Protein AF-A0A4Y7PIF9-F1 (afdb_monomer)

Organism: NCBI:txid50990

pLDDT: mean 84.01, std 11.39, range [44.88, 98.19]

Nearest PDB structures (foldseek):
  8qb9-assembly1_A  TM=1.868E-01  e=3.324E+00  Saccharomyces cerevisiae
  1i4d-assembly1_A  TM=1.732E-01  e=9.513E+00  Homo sapiens

Mean predicted aligned error: 7.8 Å

Structure (mmCIF, N/CA/C/O backbone):
data_AF-A0A4Y7PIF9-F1
#
_entry.id   AF-A0A4Y7PIF9-F1
#
loop_
_atom_site.group_PDB
_atom_site.id
_atom_site.type_symbol
_atom_site.label_atom_id
_atom_site.label_alt_id
_atom_site.label_comp_id
_atom_site.label_asym_id
_atom_site.label_entity_id
_atom_site.label_seq_id
_atom_site.pdbx_PDB_ins_code
_atom_site.Cartn_x
_atom_site.Cartn_y
_atom_site.Cartn_z
_atom_site.occupancy
_atom_site.B_iso_or_equiv
_atom_site.auth_seq_id
_atom_site.auth_comp_id
_atom_site.auth_asym_id
_atom_site.auth_atom_id
_atom_site.pdbx_PDB_model_num
ATOM 1 N N . PHE A 1 1 ? -8.928 -17.884 21.510 1.00 83.00 1 PHE A N 1
ATOM 2 C CA . PHE A 1 1 ? -9.183 -17.949 20.054 1.00 83.00 1 PHE A CA 1
ATOM 3 C C . PHE A 1 1 ? -9.113 -16.534 19.489 1.00 83.00 1 PHE A C 1
ATOM 5 O O . PHE A 1 1 ? -9.307 -15.594 20.249 1.00 83.00 1 PHE A O 1
ATOM 12 N N . PHE A 1 2 ? -8.804 -16.374 18.204 1.00 90.19 2 PHE A N 1
ATOM 13 C CA . PHE A 1 2 ? -8.735 -15.075 17.525 1.00 90.19 2 PHE A CA 1
ATOM 14 C C . PHE A 1 2 ? -9.601 -15.145 16.269 1.00 90.19 2 PHE A C 1
ATOM 16 O O . PHE A 1 2 ? -9.527 -16.132 15.540 1.00 90.19 2 PHE A O 1
ATOM 23 N N . VAL A 1 3 ? -10.450 -14.141 16.053 1.00 88.38 3 VAL A N 1
ATOM 24 C CA . VAL A 1 3 ? -11.402 -14.094 14.936 1.00 88.38 3 VAL A CA 1
ATOM 25 C C . VAL A 1 3 ? -11.234 -12.763 14.223 1.00 88.38 3 VAL A C 1
ATOM 27 O O . VAL A 1 3 ? -11.218 -11.715 14.865 1.00 88.38 3 VAL A O 1
ATOM 30 N N . THR A 1 4 ? -11.139 -12.805 12.899 1.00 90.62 4 THR A N 1
ATOM 31 C CA . THR A 1 4 ? -11.163 -11.620 12.039 1.00 90.62 4 THR A CA 1
ATOM 32 C C . THR A 1 4 ? -12.383 -11.688 11.133 1.00 90.62 4 THR A C 1
ATOM 34 O O . THR A 1 4 ? -12.828 -12.764 10.737 1.00 90.62 4 THR A O 1
ATOM 37 N N . SER A 1 5 ? -12.972 -10.535 10.833 1.00 87.75 5 SER A N 1
ATOM 38 C CA . SER A 1 5 ? -14.109 -10.440 9.918 1.00 87.75 5 SER A CA 1
ATOM 39 C C . SER A 1 5 ? -14.125 -9.082 9.226 1.00 87.75 5 SER A C 1
ATOM 41 O O . SER A 1 5 ? -13.496 -8.124 9.683 1.00 87.75 5 SER A O 1
ATOM 43 N N . ARG A 1 6 ? -14.850 -9.001 8.107 1.00 86.06 6 ARG A N 1
ATOM 44 C CA . ARG A 1 6 ? -15.269 -7.716 7.538 1.00 86.06 6 ARG A CA 1
ATOM 45 C C . ARG A 1 6 ? -16.334 -7.087 8.450 1.00 86.06 6 ARG A C 1
ATOM 47 O O . ARG A 1 6 ? -16.914 -7.805 9.262 1.00 86.06 6 ARG A O 1
ATOM 54 N N . PRO A 1 7 ? -16.609 -5.773 8.351 1.00 81.94 7 PRO A N 1
ATOM 55 C CA . PRO A 1 7 ? -17.592 -5.094 9.201 1.00 81.94 7 PRO A CA 1
ATOM 56 C C . PRO A 1 7 ? -19.043 -5.461 8.827 1.00 81.94 7 PRO A C 1
ATOM 58 O O . PRO A 1 7 ? -19.869 -4.598 8.543 1.00 81.94 7 PRO A O 1
ATOM 61 N N . GLU A 1 8 ? -19.358 -6.754 8.816 1.00 87.62 8 GLU A N 1
ATOM 62 C CA . GLU A 1 8 ? -20.688 -7.292 8.565 1.00 87.62 8 GLU A CA 1
ATOM 63 C C . GLU A 1 8 ? -21.593 -6.979 9.752 1.00 87.62 8 GLU A C 1
ATOM 65 O O . GLU A 1 8 ? -21.253 -7.258 10.906 1.00 87.62 8 GLU A O 1
ATOM 70 N N . LYS A 1 9 ? -22.752 -6.385 9.458 1.00 86.38 9 LYS A N 1
ATOM 71 C CA . LYS A 1 9 ? -23.677 -5.835 10.455 1.00 86.38 9 LYS A CA 1
ATOM 72 C C . LYS A 1 9 ? -24.093 -6.855 11.517 1.00 86.38 9 LYS A C 1
ATOM 74 O O . LYS A 1 9 ? -24.217 -6.488 12.684 1.00 86.38 9 LYS A O 1
ATOM 79 N N . ASP A 1 10 ? -24.261 -8.114 11.127 1.00 87.75 10 ASP A N 1
ATOM 80 C CA . ASP A 1 10 ? -24.708 -9.178 12.026 1.00 87.75 10 ASP A CA 1
ATOM 81 C C . ASP A 1 10 ? -23.590 -9.680 12.953 1.00 87.75 10 ASP A C 1
ATOM 83 O O . ASP A 1 10 ? -23.857 -10.069 14.088 1.00 87.75 10 ASP A O 1
ATOM 87 N N . LEU A 1 11 ? -22.327 -9.642 12.507 1.00 86.88 11 LEU A N 1
ATOM 88 C CA . LEU A 1 11 ? -21.167 -10.030 13.321 1.00 86.88 11 LEU A CA 1
ATOM 89 C C . LEU A 1 11 ? -20.817 -8.922 14.320 1.00 86.88 11 LEU A C 1
ATOM 91 O O . LEU A 1 11 ? -20.976 -9.118 15.523 1.00 86.88 11 LEU A O 1
ATOM 95 N N . ARG A 1 12 ? -20.461 -7.733 13.812 1.00 86.25 12 ARG A N 1
ATOM 96 C CA . ARG A 1 12 ? -21.218 -6.525 14.147 1.00 86.25 12 ARG A CA 1
ATOM 97 C C . ARG A 1 12 ? -21.858 -6.422 15.536 1.00 86.25 12 ARG A C 1
ATOM 99 O O . ARG A 1 12 ? -21.223 -6.223 16.569 1.00 86.25 12 ARG A O 1
ATOM 106 N N . SER A 1 13 ? -23.181 -6.547 15.485 1.00 87.62 13 SER A N 1
ATOM 107 C CA . SER A 1 13 ? -24.113 -6.495 16.604 1.00 87.62 13 SER A CA 1
ATOM 108 C C . SER A 1 13 ? -23.893 -7.608 17.625 1.00 87.62 13 SER A C 1
ATOM 110 O O . SER A 1 13 ? -23.971 -7.341 18.822 1.00 87.62 13 SER A O 1
ATOM 112 N N . LYS A 1 14 ? -23.573 -8.835 17.194 1.00 89.31 14 LYS A N 1
ATOM 113 C CA . LYS A 1 14 ? -23.345 -9.960 18.113 1.00 89.31 14 LYS A CA 1
ATOM 114 C C . LYS A 1 14 ? -22.147 -9.725 19.026 1.00 89.31 14 LYS A C 1
ATOM 116 O O . LYS A 1 14 ? -22.290 -9.871 20.236 1.00 89.31 14 LYS A O 1
ATOM 121 N N . PHE A 1 15 ? -21.003 -9.316 18.477 1.00 88.81 15 PHE A N 1
ATOM 122 C CA . PHE A 1 15 ? -19.791 -9.045 19.264 1.00 88.81 15 PHE A CA 1
ATOM 123 C C . PHE A 1 15 ? -19.900 -7.796 20.148 1.00 88.81 15 PHE A C 1
ATOM 125 O O . PHE A 1 15 ? -19.154 -7.666 21.114 1.00 88.81 15 PHE A O 1
ATOM 132 N N . LEU A 1 16 ? -20.833 -6.892 19.838 1.00 85.56 16 LEU A N 1
ATOM 133 C CA . LEU A 1 16 ? -21.136 -5.723 20.664 1.00 85.56 16 LEU A CA 1
ATOM 134 C C . LEU A 1 16 ? -22.228 -5.984 21.713 1.00 85.56 16 LEU A C 1
ATOM 136 O O . LEU A 1 16 ? -22.408 -5.158 22.601 1.00 85.56 16 LEU A O 1
ATOM 140 N N . SER A 1 17 ? -22.944 -7.110 21.639 1.00 90.44 17 SER A N 1
ATOM 141 C CA . SER A 1 17 ? -23.958 -7.469 22.634 1.00 90.44 17 SER A CA 1
ATOM 142 C C . SER A 1 17 ? -23.327 -7.817 23.984 1.00 90.44 17 SER A C 1
ATOM 144 O O . SER A 1 17 ? -22.277 -8.458 24.024 1.00 90.44 17 SER A O 1
ATOM 146 N N . ASP A 1 18 ? -24.004 -7.484 25.085 1.00 86.88 18 ASP A N 1
ATOM 147 C CA . ASP A 1 18 ? -23.519 -7.712 26.461 1.00 86.88 18 ASP A CA 1
ATOM 148 C C . ASP A 1 18 ? -23.123 -9.173 26.737 1.00 86.88 18 ASP A C 1
ATOM 150 O O . ASP A 1 18 ? -22.163 -9.464 27.457 1.00 86.88 18 ASP A O 1
ATOM 154 N N . SER A 1 19 ? -23.840 -10.106 26.103 1.00 88.62 19 SER A N 1
ATOM 155 C CA . SER A 1 19 ? -23.592 -11.545 26.225 1.00 88.62 19 SER A CA 1
ATOM 156 C C . SER A 1 19 ? -22.230 -11.991 25.679 1.00 88.62 19 SER A C 1
ATOM 158 O O . SER A 1 19 ? -21.704 -13.006 26.126 1.00 88.62 19 SER A O 1
ATOM 160 N N . VAL A 1 20 ? -21.649 -11.244 24.733 1.00 89.06 20 VAL A N 1
ATOM 161 C CA . VAL A 1 20 ? -20.379 -11.584 24.067 1.00 89.06 20 VAL A CA 1
ATOM 162 C C . VAL A 1 20 ? -19.281 -10.582 24.418 1.00 89.06 20 VAL A C 1
ATOM 164 O O . VAL A 1 20 ? -18.126 -10.973 24.598 1.00 89.06 20 VAL A O 1
ATOM 167 N N . SER A 1 21 ? -19.616 -9.299 24.548 1.00 87.81 21 SER A N 1
ATOM 168 C CA . SER A 1 21 ? -18.655 -8.226 24.824 1.00 87.81 21 SER A CA 1
ATOM 169 C C . SER A 1 21 ? -17.980 -8.383 26.191 1.00 87.81 21 SER A C 1
ATOM 171 O O . SER A 1 21 ? -16.806 -8.062 26.331 1.00 87.81 21 SER A O 1
ATOM 173 N N . SER A 1 22 ? -18.668 -8.973 27.174 1.00 88.94 22 SER A N 1
ATOM 174 C CA . SER A 1 22 ? -18.106 -9.283 28.499 1.00 88.94 22 SER A CA 1
ATOM 175 C C . SER A 1 22 ? -16.962 -10.308 28.465 1.00 88.94 22 SER A C 1
ATOM 177 O O . SER A 1 22 ? -16.080 -10.274 29.322 1.00 88.94 22 SER A O 1
ATOM 179 N N . GLY A 1 23 ? -16.950 -11.200 27.470 1.00 90.94 23 GLY A N 1
ATOM 180 C CA . GLY A 1 23 ? -15.928 -12.237 27.293 1.00 90.94 23 GLY A CA 1
ATOM 181 C C . GLY A 1 23 ? -14.966 -11.989 26.130 1.00 90.94 23 GLY A C 1
ATOM 182 O O . GLY A 1 23 ? -14.124 -12.843 25.846 1.00 90.94 23 GLY A O 1
ATOM 183 N N . THR A 1 24 ? -15.087 -10.863 25.421 1.00 91.38 24 THR A N 1
ATOM 184 C CA . THR A 1 24 ? -14.303 -10.587 24.210 1.00 91.38 24 THR A CA 1
ATOM 185 C C . THR A 1 24 ? -13.706 -9.187 24.220 1.00 91.38 24 THR A C 1
ATOM 187 O O . THR A 1 24 ? -14.202 -8.268 24.860 1.00 91.38 24 THR A O 1
ATOM 190 N N . ARG A 1 25 ? -12.603 -9.015 23.487 1.00 89.44 25 ARG A N 1
ATOM 191 C CA . ARG A 1 25 ? -12.017 -7.703 23.218 1.00 89.44 25 ARG A CA 1
ATOM 192 C C . ARG A 1 25 ? -12.130 -7.421 21.731 1.00 89.44 25 ARG A C 1
ATOM 194 O O . ARG A 1 25 ? -11.522 -8.120 20.924 1.00 89.44 25 ARG A O 1
ATOM 201 N N . THR A 1 26 ? -12.887 -6.389 21.388 1.00 87.75 26 THR A N 1
ATOM 202 C CA . THR A 1 26 ? -13.110 -5.985 19.998 1.00 87.75 26 THR A CA 1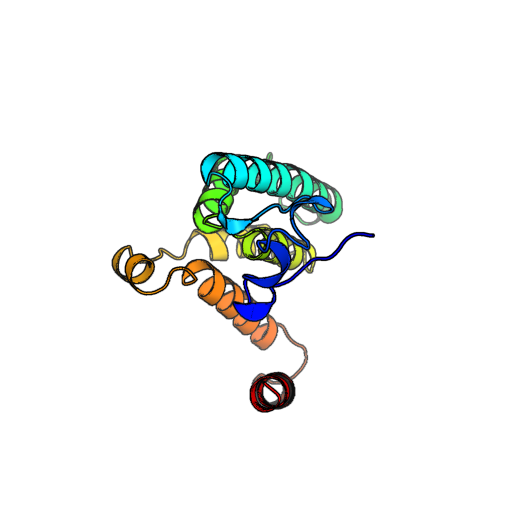
ATOM 203 C C . THR A 1 26 ? -12.141 -4.873 19.617 1.00 87.75 26 THR A C 1
ATOM 205 O O . THR A 1 26 ? -12.008 -3.885 20.336 1.00 87.75 26 THR A O 1
ATOM 208 N N . LEU A 1 27 ? -11.468 -5.031 18.477 1.00 88.25 27 LEU A N 1
ATOM 209 C CA . LEU A 1 27 ? -10.631 -4.004 17.860 1.00 88.25 27 LEU A CA 1
ATOM 210 C C . LEU A 1 27 ? -11.173 -3.712 16.460 1.00 88.25 27 LEU A C 1
ATOM 212 O O . LEU A 1 27 ? -11.237 -4.608 15.619 1.00 88.25 27 LEU A O 1
ATOM 216 N N . ILE A 1 28 ? -11.566 -2.464 16.210 1.00 86.94 28 ILE A N 1
ATOM 217 C CA . ILE A 1 28 ? -12.096 -2.039 14.913 1.00 86.94 28 ILE A CA 1
ATOM 218 C C . ILE A 1 28 ? -10.961 -1.389 14.128 1.00 86.94 28 ILE A C 1
ATOM 220 O O . ILE A 1 28 ? -10.554 -0.271 14.418 1.00 86.94 28 ILE A O 1
ATOM 224 N N . LEU A 1 29 ? -10.456 -2.095 13.116 1.00 85.75 29 LEU A N 1
ATOM 225 C CA . LEU A 1 29 ? -9.291 -1.639 12.349 1.00 85.75 29 LEU A CA 1
ATOM 226 C C . LEU A 1 29 ? -9.547 -0.356 11.539 1.00 85.75 29 LEU A C 1
ATOM 228 O O . LEU A 1 29 ? -8.610 0.387 11.284 1.00 85.75 29 LEU A O 1
ATOM 232 N N . HIS A 1 30 ? -10.800 -0.083 11.159 1.00 79.44 30 HIS A N 1
ATOM 233 C CA . HIS A 1 30 ? -11.174 1.109 10.384 1.00 79.44 30 HIS A CA 1
ATOM 234 C C . HIS A 1 30 ? -11.330 2.375 11.246 1.00 79.44 30 HIS A C 1
ATOM 236 O O . HIS A 1 30 ? -11.444 3.459 10.687 1.00 79.44 30 HIS A O 1
ATOM 242 N N . ASP A 1 31 ? -11.323 2.241 12.578 1.00 85.75 31 ASP A N 1
ATOM 243 C CA . ASP A 1 31 ? -11.461 3.366 13.517 1.00 85.75 31 ASP A CA 1
ATOM 244 C C . ASP A 1 31 ? -10.090 3.833 14.049 1.00 85.75 31 ASP A C 1
ATOM 246 O O . ASP A 1 31 ? -10.009 4.725 14.893 1.00 85.75 31 ASP A O 1
ATOM 250 N N . ILE A 1 32 ? -8.997 3.213 13.588 1.00 88.94 32 ILE A N 1
ATOM 251 C CA . ILE A 1 32 ? -7.635 3.618 13.943 1.00 88.94 32 ILE A CA 1
ATOM 252 C C . ILE A 1 32 ? -7.329 4.950 13.257 1.00 88.94 32 ILE A C 1
ATOM 254 O O . ILE A 1 32 ? -7.622 5.132 12.076 1.00 88.94 32 ILE A O 1
ATOM 258 N N . ASP A 1 33 ? -6.708 5.866 14.001 1.00 93.25 33 ASP A N 1
ATOM 259 C CA . ASP A 1 33 ? -6.275 7.159 13.480 1.00 93.25 33 ASP A CA 1
ATOM 260 C C . ASP A 1 33 ? -5.436 6.996 12.204 1.00 93.25 33 ASP A C 1
ATOM 262 O O . ASP A 1 33 ? -4.449 6.253 12.173 1.00 93.25 33 ASP A O 1
ATOM 266 N N . LEU A 1 34 ? -5.816 7.727 11.154 1.00 90.88 34 LEU A N 1
ATOM 267 C CA . LEU A 1 34 ? -5.157 7.647 9.854 1.00 90.88 34 LEU A CA 1
ATOM 268 C C . LEU A 1 34 ? -3.669 8.005 9.952 1.00 90.88 34 LEU A C 1
ATOM 270 O O . LEU A 1 34 ? -2.862 7.423 9.233 1.00 90.88 34 LEU A O 1
ATOM 274 N N . GLY A 1 35 ? -3.285 8.907 10.859 1.00 93.75 35 GLY A N 1
ATOM 275 C CA . GLY A 1 35 ? -1.889 9.266 11.092 1.00 93.75 35 GLY A CA 1
ATOM 276 C C . GLY A 1 35 ? -1.060 8.117 11.672 1.00 93.75 35 GLY A C 1
ATOM 277 O O . GLY A 1 35 ? 0.114 7.979 11.325 1.00 93.75 35 GLY A O 1
ATOM 278 N N . ILE A 1 36 ? -1.651 7.261 12.513 1.00 94.88 36 ILE A N 1
ATOM 279 C CA . ILE A 1 36 ? -1.012 6.016 12.974 1.00 94.88 36 ILE A CA 1
ATOM 280 C C . ILE A 1 36 ? -0.847 5.055 11.795 1.00 94.88 36 ILE A C 1
ATOM 282 O O . ILE A 1 36 ? 0.265 4.603 11.525 1.00 94.88 36 ILE A O 1
ATOM 286 N N . VAL A 1 37 ? -1.921 4.814 11.038 1.00 94.50 37 VAL A N 1
ATOM 287 C CA . VAL A 1 37 ? -1.894 3.897 9.886 1.00 94.50 37 VAL A CA 1
ATOM 288 C C . VAL A 1 37 ? -0.874 4.351 8.834 1.00 94.50 37 VAL A C 1
ATOM 290 O O . VAL A 1 37 ? -0.124 3.533 8.307 1.00 94.50 37 VAL A O 1
ATOM 293 N N . GLN A 1 38 ? -0.786 5.653 8.554 1.00 95.31 38 GLN A N 1
ATOM 294 C CA . GLN A 1 38 ? 0.197 6.215 7.623 1.00 95.31 38 GLN A CA 1
ATOM 295 C C . GLN A 1 38 ? 1.638 6.018 8.103 1.00 95.31 38 GLN A C 1
ATOM 297 O O . GLN A 1 38 ? 2.506 5.708 7.288 1.00 95.31 38 GLN A O 1
ATOM 302 N N . LYS A 1 39 ? 1.912 6.155 9.408 1.00 97.25 39 LYS A N 1
ATOM 303 C CA . LYS A 1 39 ? 3.245 5.869 9.967 1.00 97.25 39 LYS A CA 1
ATOM 304 C C . LYS A 1 39 ? 3.617 4.400 9.793 1.00 97.25 39 LYS A C 1
ATOM 306 O O . LYS A 1 39 ? 4.737 4.117 9.370 1.00 97.25 39 LYS A O 1
ATOM 311 N N . ASP A 1 40 ? 2.682 3.490 10.056 1.00 97.38 40 ASP A N 1
ATOM 312 C CA . ASP A 1 40 ? 2.928 2.053 9.910 1.00 97.38 40 ASP A CA 1
ATOM 313 C C . ASP A 1 40 ? 3.113 1.657 8.435 1.00 97.38 40 ASP A C 1
ATOM 315 O O . ASP A 1 40 ? 4.013 0.880 8.113 1.00 97.38 40 ASP A O 1
ATOM 319 N N . ILE A 1 41 ? 2.333 2.240 7.515 1.00 97.81 41 ILE A N 1
ATOM 320 C CA . ILE A 1 41 ? 2.513 2.061 6.064 1.00 97.81 41 ILE A CA 1
ATOM 321 C C . ILE A 1 41 ? 3.877 2.586 5.614 1.00 97.81 41 ILE A C 1
ATOM 323 O O . ILE A 1 41 ? 4.578 1.896 4.873 1.00 97.81 41 ILE A O 1
ATOM 327 N N . LYS A 1 42 ? 4.281 3.777 6.070 1.00 98.19 42 LYS A N 1
ATOM 328 C CA . LYS A 1 42 ? 5.592 4.351 5.746 1.00 98.19 42 LYS A CA 1
ATOM 329 C C . LYS A 1 42 ? 6.720 3.438 6.212 1.00 98.19 42 LYS A C 1
ATOM 331 O O . LYS A 1 42 ? 7.623 3.146 5.431 1.00 98.19 42 LYS A O 1
ATOM 336 N N . LEU A 1 43 ? 6.646 2.951 7.450 1.00 98.19 43 LEU A N 1
ATOM 337 C CA . LEU A 1 43 ? 7.630 2.020 8.002 1.00 98.19 43 LEU A CA 1
ATOM 338 C C . LEU A 1 43 ? 7.677 0.712 7.200 1.00 98.19 43 LEU A C 1
ATOM 340 O O . LEU A 1 43 ? 8.761 0.231 6.866 1.00 98.19 43 LEU A O 1
ATOM 344 N N . PHE A 1 44 ? 6.512 0.162 6.845 1.00 98.19 44 PHE A N 1
ATOM 345 C CA . PHE A 1 44 ? 6.409 -1.026 6.000 1.00 98.19 44 PHE A CA 1
ATOM 346 C C . PHE A 1 44 ? 7.070 -0.810 4.631 1.00 98.19 44 PHE A C 1
ATOM 348 O O . PHE A 1 44 ? 7.898 -1.624 4.221 1.00 98.19 44 PHE A O 1
ATOM 355 N N . LEU A 1 45 ? 6.751 0.290 3.942 1.00 97.62 45 LEU A N 1
ATOM 356 C CA . LEU A 1 45 ? 7.329 0.628 2.639 1.00 97.62 45 LEU A CA 1
ATOM 357 C C . LEU A 1 45 ? 8.848 0.810 2.732 1.00 97.62 45 LEU A C 1
ATOM 359 O O . LEU A 1 45 ? 9.572 0.260 1.908 1.00 97.62 45 LEU A O 1
ATOM 363 N N . GLN A 1 46 ? 9.337 1.517 3.756 1.00 96.50 46 GLN A N 1
ATOM 364 C CA . GLN A 1 46 ? 10.771 1.689 4.007 1.00 96.50 46 GLN A CA 1
ATOM 365 C C . GLN A 1 46 ? 11.482 0.348 4.155 1.00 96.50 46 GLN A C 1
ATOM 367 O O . GLN A 1 46 ? 12.465 0.098 3.458 1.00 96.50 46 GLN A O 1
ATOM 372 N N . ALA A 1 47 ? 10.980 -0.519 5.034 1.00 96.50 47 ALA A N 1
ATOM 373 C CA . ALA A 1 47 ? 11.595 -1.813 5.289 1.00 96.50 47 ALA A CA 1
ATOM 374 C C . ALA A 1 47 ? 11.591 -2.686 4.026 1.00 96.50 47 ALA A C 1
ATOM 376 O O . ALA A 1 47 ? 12.642 -3.135 3.569 1.00 96.50 47 ALA A O 1
ATOM 377 N N . ARG A 1 48 ? 10.419 -2.867 3.409 1.00 96.00 48 ARG A N 1
ATOM 378 C CA . ARG A 1 48 ? 10.263 -3.797 2.286 1.00 96.00 48 ARG A CA 1
ATOM 379 C C . ARG A 1 48 ? 10.946 -3.318 1.016 1.00 96.00 48 ARG A C 1
ATOM 381 O O . ARG A 1 48 ? 11.574 -4.123 0.341 1.00 96.00 48 ARG A O 1
ATOM 388 N N . LEU A 1 49 ? 10.882 -2.030 0.686 1.00 92.81 49 LEU A N 1
ATOM 389 C CA . LEU A 1 49 ? 11.565 -1.538 -0.511 1.00 92.81 49 LEU A CA 1
ATOM 390 C C . LEU A 1 49 ? 13.087 -1.501 -0.336 1.00 92.81 49 LEU A C 1
ATOM 392 O O . LEU A 1 49 ? 13.803 -1.675 -1.316 1.00 92.81 49 LEU A O 1
ATOM 396 N N . THR A 1 50 ? 13.592 -1.366 0.896 1.00 91.38 50 THR A N 1
ATOM 397 C CA . THR A 1 50 ? 15.025 -1.560 1.177 1.00 91.38 50 THR A CA 1
ATOM 398 C C . THR A 1 50 ? 15.450 -3.007 0.909 1.00 91.38 50 THR A C 1
ATOM 400 O O . THR A 1 50 ? 16.506 -3.239 0.323 1.00 91.38 50 THR A O 1
ATOM 403 N N . GLU A 1 51 ? 14.628 -3.993 1.283 1.00 91.75 51 GLU A N 1
ATOM 404 C CA . GLU A 1 51 ? 14.884 -5.406 0.961 1.00 91.75 51 GLU A CA 1
ATOM 405 C C . GLU A 1 51 ? 14.861 -5.663 -0.552 1.00 91.75 51 GLU A C 1
ATOM 407 O O . GLU A 1 51 ? 15.744 -6.350 -1.068 1.00 91.75 51 GLU A O 1
ATOM 412 N N . VAL A 1 52 ? 13.882 -5.091 -1.263 1.00 89.88 52 VAL A N 1
ATOM 413 C CA . VAL A 1 52 ? 13.779 -5.162 -2.732 1.00 89.88 52 VAL A CA 1
ATOM 414 C C . VAL A 1 52 ? 15.028 -4.553 -3.375 1.00 89.88 52 VAL A C 1
ATOM 416 O O . VAL A 1 52 ? 15.653 -5.186 -4.223 1.00 89.88 52 VAL A O 1
ATOM 419 N N . ALA A 1 53 ? 15.459 -3.374 -2.915 1.00 87.62 53 ALA A N 1
ATOM 420 C CA . ALA A 1 53 ? 16.671 -2.715 -3.396 1.00 87.62 53 ALA A CA 1
ATOM 421 C C . ALA A 1 53 ? 17.930 -3.567 -3.177 1.00 87.62 53 ALA A C 1
ATOM 423 O O . ALA A 1 53 ? 18.806 -3.633 -4.037 1.00 87.62 53 ALA A O 1
ATOM 424 N N . ALA A 1 54 ? 18.028 -4.233 -2.023 1.00 87.75 54 ALA A N 1
ATOM 425 C CA . ALA A 1 54 ? 19.158 -5.097 -1.706 1.00 87.75 54 ALA A CA 1
ATOM 426 C C . ALA A 1 54 ? 19.193 -6.361 -2.577 1.00 87.75 54 ALA A C 1
ATOM 428 O O . ALA A 1 54 ? 20.276 -6.772 -2.994 1.00 87.75 54 ALA A O 1
ATOM 429 N N . ARG A 1 55 ? 18.029 -6.961 -2.855 1.00 86.81 55 ARG A N 1
ATOM 430 C CA . ARG A 1 55 ? 17.900 -8.171 -3.681 1.00 86.81 55 ARG A CA 1
ATOM 431 C C . ARG A 1 55 ? 18.240 -7.919 -5.146 1.00 86.81 55 ARG A C 1
ATOM 433 O O . ARG A 1 55 ? 18.847 -8.773 -5.778 1.00 86.81 55 ARG A O 1
ATOM 440 N N . HIS A 1 56 ? 17.894 -6.734 -5.636 1.00 83.75 56 HIS A N 1
ATOM 441 C CA . HIS A 1 56 ? 17.999 -6.348 -7.045 1.00 83.75 56 HIS A CA 1
ATOM 442 C C . HIS A 1 56 ? 19.123 -5.341 -7.304 1.00 83.75 56 HIS A C 1
ATOM 444 O O . HIS A 1 56 ? 19.089 -4.578 -8.269 1.00 83.75 56 HIS A O 1
ATOM 450 N N . ARG A 1 57 ? 20.130 -5.321 -6.422 1.00 80.25 57 ARG A N 1
ATOM 451 C CA . ARG A 1 57 ? 21.236 -4.352 -6.434 1.00 80.25 57 ARG A CA 1
ATOM 452 C C . ARG A 1 57 ? 21.943 -4.258 -7.787 1.00 80.25 57 ARG A C 1
ATOM 454 O O . ARG A 1 57 ? 22.336 -3.163 -8.173 1.00 80.25 57 ARG A O 1
ATOM 461 N N . ASP A 1 58 ? 22.129 -5.387 -8.464 1.00 78.69 58 ASP A N 1
ATOM 462 C CA . ASP A 1 58 ? 22.890 -5.457 -9.716 1.00 78.69 58 ASP A CA 1
ATOM 463 C C . ASP A 1 58 ? 22.097 -4.930 -10.924 1.00 78.69 58 ASP A C 1
ATOM 465 O O . ASP A 1 58 ? 22.682 -4.596 -11.953 1.00 78.69 58 ASP A O 1
ATOM 469 N N . GLU A 1 59 ? 20.775 -4.813 -10.789 1.00 74.94 59 GLU A N 1
ATOM 470 C CA . GLU A 1 59 ? 19.858 -4.385 -11.851 1.00 74.94 59 GLU A CA 1
ATOM 471 C C . GLU A 1 59 ? 19.355 -2.950 -11.650 1.00 74.94 59 GLU A C 1
ATOM 473 O O . GLU A 1 59 ? 18.957 -2.285 -12.606 1.00 74.94 59 GLU A O 1
ATOM 478 N N . ILE A 1 60 ? 19.407 -2.437 -10.418 1.00 73.25 60 ILE A N 1
ATOM 479 C CA . ILE A 1 60 ? 19.055 -1.052 -10.109 1.00 73.25 60 ILE A CA 1
ATOM 480 C C . ILE A 1 60 ? 20.256 -0.149 -10.440 1.00 73.25 60 ILE A C 1
ATOM 482 O O . ILE A 1 60 ? 21.334 -0.328 -9.866 1.00 73.25 60 ILE A O 1
ATOM 486 N N . PRO A 1 61 ? 20.104 0.858 -11.327 1.00 67.12 61 PRO A N 1
ATOM 487 C CA . PRO A 1 61 ? 21.204 1.738 -11.705 1.00 67.12 61 PRO A CA 1
ATOM 488 C C . PRO A 1 61 ? 21.848 2.409 -10.486 1.00 67.12 61 PRO A C 1
ATOM 490 O O . PRO A 1 61 ? 21.187 3.128 -9.736 1.00 67.12 61 PRO A O 1
ATOM 493 N N . GLN A 1 62 ? 23.165 2.244 -10.320 1.00 61.41 62 GLN A N 1
ATOM 494 C CA . GLN A 1 62 ? 23.920 2.846 -9.206 1.00 61.41 62 GLN A CA 1
ATOM 495 C C . GLN A 1 62 ? 23.927 4.386 -9.226 1.00 61.41 62 GLN A C 1
ATOM 497 O O . GLN A 1 62 ? 24.284 5.019 -8.231 1.00 61.41 62 GLN A O 1
ATOM 502 N N . THR A 1 63 ? 23.515 5.003 -10.340 1.00 57.97 63 THR A N 1
ATOM 503 C CA . THR A 1 63 ? 23.288 6.452 -10.441 1.00 57.97 63 THR A CA 1
ATOM 504 C C . THR A 1 63 ? 22.188 6.917 -9.483 1.0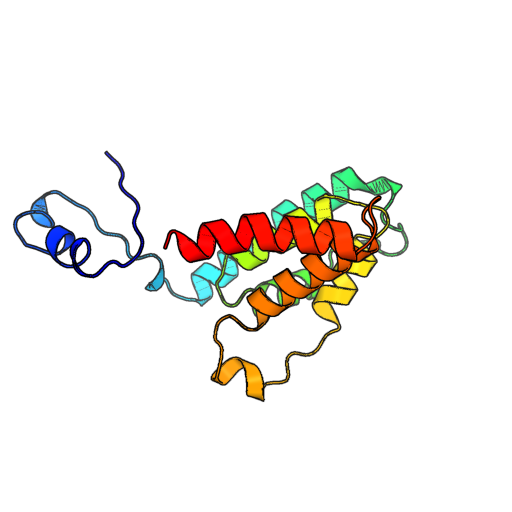0 57.97 63 THR A C 1
ATOM 506 O O . THR A 1 63 ? 22.263 8.025 -8.949 1.00 57.97 63 THR A O 1
ATOM 509 N N . SER A 1 64 ? 21.228 6.043 -9.171 1.00 59.50 64 SER A N 1
ATOM 510 C CA . SER A 1 64 ? 20.233 6.216 -8.115 1.00 59.50 64 SER A CA 1
ATOM 511 C C . SER A 1 64 ? 20.812 5.735 -6.785 1.00 59.50 64 SER A C 1
ATOM 513 O O . SER A 1 64 ? 20.361 4.750 -6.211 1.00 59.50 64 SER A O 1
ATOM 515 N N . SER A 1 65 ? 21.831 6.433 -6.277 1.00 60.00 65 SER A N 1
ATOM 516 C CA . SER A 1 65 ? 22.611 6.044 -5.085 1.00 60.00 65 SER A CA 1
ATOM 517 C C . SER A 1 65 ? 21.776 5.776 -3.807 1.00 60.00 65 SER A C 1
ATOM 519 O O . SER A 1 65 ? 22.302 5.263 -2.821 1.00 60.00 65 SER A O 1
ATOM 521 N N . LYS A 1 66 ? 20.473 6.099 -3.800 1.00 74.38 66 LYS A N 1
ATOM 522 C CA . LYS A 1 66 ? 19.527 5.850 -2.699 1.00 74.38 66 LYS A CA 1
ATOM 523 C C . LYS A 1 66 ? 18.126 5.506 -3.219 1.00 74.38 66 LYS A C 1
ATOM 525 O O . LYS A 1 66 ? 17.197 6.275 -2.990 1.00 74.38 66 LYS A O 1
ATOM 530 N N . TRP A 1 67 ? 17.979 4.404 -3.954 1.00 82.25 67 TRP A N 1
ATOM 531 C CA . TRP A 1 67 ? 16.654 3.897 -4.324 1.00 82.25 67 TRP A CA 1
ATOM 532 C C . TRP A 1 67 ? 16.086 2.947 -3.244 1.00 82.25 67 TRP A C 1
ATOM 534 O O . TRP A 1 67 ? 16.814 2.056 -2.798 1.00 82.25 67 TRP A O 1
ATOM 544 N N . PRO A 1 68 ? 14.805 3.094 -2.854 1.00 86.12 68 PRO A N 1
ATOM 545 C CA . PRO A 1 68 ? 13.956 4.258 -3.120 1.00 86.12 68 PRO A CA 1
ATOM 546 C C . PRO A 1 68 ? 14.365 5.463 -2.259 1.00 86.12 68 PRO A C 1
ATOM 548 O O . PRO A 1 68 ? 14.882 5.334 -1.145 1.00 86.12 68 PRO A O 1
ATOM 551 N N . THR A 1 69 ? 14.089 6.657 -2.763 1.00 90.25 69 THR A N 1
ATOM 552 C CA . T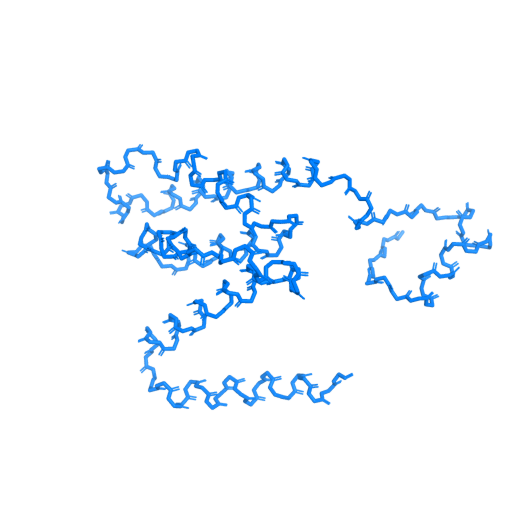HR A 1 69 ? 14.293 7.908 -2.036 1.00 90.25 69 THR A CA 1
ATOM 553 C C . THR A 1 69 ? 13.211 8.102 -0.971 1.00 90.25 69 THR A C 1
ATOM 555 O O . THR A 1 69 ? 12.090 7.606 -1.085 1.00 90.25 69 THR A O 1
ATOM 558 N N . ALA A 1 70 ? 13.511 8.891 0.065 1.00 92.00 70 ALA A N 1
ATOM 559 C CA . ALA A 1 70 ? 12.523 9.229 1.092 1.00 92.00 70 ALA A CA 1
ATOM 560 C C . ALA A 1 70 ? 11.269 9.909 0.504 1.00 92.00 70 ALA A C 1
ATOM 562 O O . ALA A 1 70 ? 10.164 9.638 0.961 1.00 92.00 70 ALA A O 1
ATOM 563 N N . ALA A 1 71 ? 11.437 10.728 -0.540 1.00 91.75 71 ALA A N 1
ATOM 564 C CA . ALA A 1 71 ? 10.333 11.395 -1.224 1.00 91.75 71 ALA A CA 1
ATOM 565 C C . ALA A 1 71 ? 9.415 10.406 -1.962 1.00 91.75 71 ALA A C 1
ATOM 567 O O . ALA A 1 71 ? 8.197 10.543 -1.903 1.00 91.75 71 ALA A O 1
ATOM 568 N N . GLU A 1 72 ? 9.977 9.381 -2.613 1.00 92.06 72 GLU A N 1
ATOM 569 C CA . GLU A 1 72 ? 9.181 8.327 -3.258 1.00 92.06 72 GLU A CA 1
ATOM 570 C C . GLU A 1 72 ? 8.390 7.516 -2.224 1.00 92.06 72 GLU A C 1
ATOM 572 O O . GLU A 1 72 ? 7.218 7.214 -2.436 1.00 92.06 72 GLU A O 1
ATOM 577 N N . ILE A 1 73 ? 8.997 7.219 -1.073 1.00 95.19 73 ILE A N 1
ATOM 578 C CA . ILE A 1 73 ? 8.325 6.536 0.042 1.00 95.19 73 ILE A CA 1
ATOM 579 C C . ILE A 1 73 ? 7.174 7.384 0.595 1.00 95.19 73 ILE A C 1
ATOM 581 O O . ILE A 1 73 ? 6.090 6.856 0.852 1.00 95.19 73 ILE A O 1
ATOM 585 N N . ASP A 1 74 ? 7.392 8.686 0.778 1.00 95.00 74 ASP A N 1
ATOM 586 C CA . ASP A 1 74 ? 6.363 9.607 1.265 1.00 95.00 74 ASP A CA 1
ATOM 587 C C . ASP A 1 74 ? 5.198 9.709 0.274 1.00 95.00 74 ASP A C 1
ATOM 589 O O . ASP A 1 74 ? 4.041 9.574 0.673 1.00 95.00 74 ASP A O 1
ATOM 593 N N . ALA A 1 75 ? 5.492 9.813 -1.024 1.00 93.69 75 ALA A N 1
ATOM 594 C CA . ALA A 1 75 ? 4.475 9.838 -2.070 1.00 93.69 75 ALA A CA 1
ATOM 595 C C . ALA A 1 75 ? 3.673 8.524 -2.147 1.00 93.69 75 ALA A C 1
ATOM 597 O O . ALA A 1 75 ? 2.452 8.546 -2.318 1.00 93.69 75 ALA A O 1
ATOM 598 N N . LEU A 1 76 ? 4.325 7.366 -1.985 1.00 94.81 76 LEU A N 1
ATOM 599 C CA . LEU A 1 76 ? 3.634 6.075 -1.898 1.00 94.81 76 LEU A CA 1
ATOM 600 C C . LEU A 1 76 ? 2.762 5.972 -0.640 1.00 94.81 76 LEU A C 1
ATOM 602 O O . LEU A 1 76 ? 1.657 5.435 -0.709 1.00 94.81 76 LEU A O 1
ATOM 606 N N . THR A 1 77 ? 3.235 6.498 0.491 1.00 95.69 77 THR A N 1
ATOM 607 C CA . THR A 1 77 ? 2.483 6.524 1.755 1.00 95.69 77 THR A CA 1
ATOM 608 C C . THR A 1 77 ? 1.220 7.373 1.622 1.00 95.69 77 THR A C 1
ATOM 610 O O . THR A 1 77 ? 0.143 6.950 2.046 1.00 95.69 77 THR A O 1
ATOM 613 N N . GLU A 1 78 ? 1.331 8.545 0.995 1.00 93.06 78 GLU A N 1
ATOM 614 C CA . GLU A 1 78 ? 0.193 9.421 0.717 1.00 93.06 78 GLU A CA 1
ATOM 615 C C . GLU A 1 78 ? -0.809 8.741 -0.224 1.00 93.06 78 GLU A C 1
ATOM 617 O O . GLU A 1 78 ? -1.998 8.645 0.094 1.00 93.06 78 GLU A O 1
ATOM 622 N N . ARG A 1 79 ? -0.328 8.177 -1.341 1.00 91.38 79 ARG A N 1
ATOM 623 C CA . ARG A 1 79 ? -1.171 7.462 -2.314 1.00 91.38 79 ARG A CA 1
ATOM 624 C C . ARG A 1 79 ? -1.867 6.244 -1.717 1.00 91.38 79 ARG A C 1
ATOM 626 O O . ARG A 1 79 ? -2.997 5.953 -2.113 1.00 91.38 79 ARG A O 1
ATOM 633 N N . ALA A 1 80 ? -1.238 5.570 -0.754 1.00 92.81 80 ALA A N 1
ATOM 634 C CA . ALA A 1 80 ? -1.848 4.445 -0.062 1.00 92.81 80 ALA A CA 1
ATOM 635 C C . ALA A 1 80 ? -3.126 4.842 0.685 1.00 92.81 80 ALA A C 1
ATOM 637 O O . ALA A 1 80 ? -3.997 3.994 0.853 1.00 92.81 80 ALA A O 1
ATOM 638 N N . GLY A 1 81 ? -3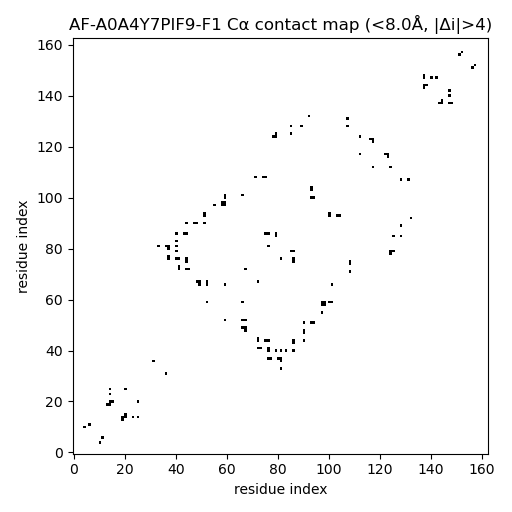.266 6.095 1.137 1.00 90.12 81 GLY A N 1
ATOM 639 C CA . GLY A 1 81 ? -4.508 6.579 1.753 1.00 90.12 81 GLY A CA 1
ATOM 640 C C . GLY A 1 81 ? -4.976 5.749 2.958 1.00 90.12 81 GLY A C 1
ATOM 641 O O . GLY A 1 81 ? -6.174 5.619 3.184 1.00 90.12 81 GLY A O 1
ATOM 642 N N . GLY A 1 82 ? -4.048 5.130 3.699 1.00 92.06 82 GLY A N 1
ATOM 643 C CA . GLY A 1 82 ? -4.357 4.216 4.810 1.00 92.06 82 GLY A CA 1
ATOM 644 C C . GLY A 1 82 ? -4.601 2.752 4.410 1.00 92.06 82 GLY A C 1
ATOM 645 O O . GLY A 1 82 ? -4.838 1.903 5.267 1.00 92.06 82 GLY A O 1
ATOM 646 N N . LEU A 1 83 ? -4.515 2.412 3.124 1.00 92.81 83 LEU A N 1
ATOM 647 C CA . LEU A 1 83 ? -4.746 1.062 2.617 1.00 92.81 83 LEU A CA 1
ATOM 648 C C . LEU A 1 83 ? -3.436 0.268 2.551 1.00 92.81 83 LEU A C 1
ATOM 650 O O . LEU A 1 83 ? -2.662 0.387 1.602 1.00 92.81 83 LEU A O 1
ATOM 654 N N . PHE A 1 84 ? -3.222 -0.636 3.509 1.00 94.25 84 PHE A N 1
ATOM 655 C CA . PHE A 1 84 ? -2.088 -1.572 3.467 1.00 94.25 84 PHE A CA 1
ATOM 656 C C . PHE A 1 84 ? -2.053 -2.426 2.197 1.00 94.25 84 PHE A C 1
ATOM 658 O O . PHE A 1 84 ? -0.971 -2.764 1.729 1.00 94.25 84 PHE A O 1
ATOM 665 N N . ILE A 1 85 ? -3.218 -2.743 1.620 1.00 94.62 85 ILE A N 1
ATOM 666 C CA . ILE A 1 85 ? -3.303 -3.488 0.360 1.00 94.62 85 ILE A CA 1
ATOM 667 C C . ILE A 1 85 ? -2.653 -2.729 -0.801 1.00 94.62 85 ILE A C 1
ATOM 669 O O . ILE A 1 85 ? -2.026 -3.354 -1.648 1.00 94.62 85 ILE A O 1
ATOM 673 N N . PHE A 1 86 ? -2.732 -1.395 -0.824 1.00 95.06 86 PHE A N 1
ATOM 674 C CA . PHE A 1 86 ? -2.021 -0.592 -1.816 1.00 95.06 86 PHE A CA 1
ATOM 675 C C . PHE A 1 86 ? -0.509 -0.761 -1.631 1.00 95.06 86 PHE A C 1
ATOM 677 O O . PHE A 1 86 ? 0.194 -1.144 -2.563 1.00 95.06 86 PHE A O 1
ATOM 684 N N . ALA A 1 87 ? -0.019 -0.546 -0.406 1.00 96.56 87 ALA A N 1
ATOM 685 C CA . ALA A 1 87 ? 1.405 -0.615 -0.096 1.00 96.56 87 ALA A CA 1
ATOM 686 C C . ALA A 1 87 ? 2.003 -2.004 -0.377 1.00 96.56 87 ALA A C 1
ATOM 688 O O . ALA A 1 87 ? 3.059 -2.106 -1.001 1.00 96.56 87 ALA A O 1
ATOM 689 N N . SER A 1 88 ? 1.329 -3.080 0.042 1.00 96.62 88 SER A N 1
ATOM 690 C CA . SER A 1 88 ? 1.798 -4.448 -0.198 1.00 96.62 88 SER A CA 1
ATOM 691 C C . SER A 1 88 ? 1.784 -4.818 -1.680 1.00 96.62 88 SER A C 1
ATOM 693 O O . SER A 1 88 ? 2.707 -5.487 -2.143 1.00 96.62 88 SER A O 1
ATOM 695 N N . THR A 1 89 ? 0.784 -4.347 -2.428 1.00 95.00 89 THR A N 1
ATOM 696 C CA . THR A 1 89 ? 0.687 -4.568 -3.876 1.00 95.00 89 THR A CA 1
ATOM 697 C C . THR A 1 89 ? 1.809 -3.842 -4.619 1.00 95.00 89 THR A C 1
ATOM 699 O O . THR A 1 89 ? 2.442 -4.446 -5.481 1.00 95.00 89 THR A O 1
ATOM 702 N N . VAL A 1 90 ? 2.119 -2.588 -4.254 1.00 94.19 90 VAL A N 1
ATOM 703 C CA . VAL A 1 90 ? 3.271 -1.854 -4.814 1.00 94.19 90 VAL A CA 1
ATOM 704 C C . VAL A 1 90 ? 4.571 -2.614 -4.561 1.00 94.19 90 VAL A C 1
ATOM 706 O O . VAL A 1 90 ? 5.340 -2.822 -5.494 1.00 94.19 90 VAL A O 1
ATOM 709 N N . VAL A 1 91 ? 4.807 -3.065 -3.324 1.00 94.56 91 VAL A N 1
ATOM 710 C CA . VAL A 1 91 ? 6.010 -3.842 -2.984 1.00 94.56 91 VAL A CA 1
ATOM 711 C C . VAL A 1 91 ? 6.111 -5.098 -3.848 1.00 94.56 91 VAL A C 1
ATOM 713 O O . VAL A 1 91 ? 7.159 -5.321 -4.440 1.00 94.56 91 VAL A O 1
ATOM 716 N N . GLY A 1 92 ? 5.037 -5.888 -3.955 1.00 92.25 92 GLY A N 1
ATOM 717 C CA . GLY A 1 92 ? 5.035 -7.103 -4.776 1.00 92.25 92 GLY A CA 1
ATOM 718 C C . GLY A 1 92 ? 5.327 -6.811 -6.248 1.00 92.25 92 GLY A C 1
ATOM 719 O O . GLY A 1 92 ? 6.208 -7.426 -6.841 1.00 92.25 92 GLY A O 1
ATOM 720 N N . PHE A 1 93 ? 4.667 -5.800 -6.813 1.00 89.06 93 PHE A N 1
ATOM 721 C CA . PHE A 1 93 ? 4.866 -5.417 -8.209 1.00 89.06 93 PHE A CA 1
ATOM 722 C C . PHE A 1 93 ? 6.289 -4.922 -8.513 1.00 89.06 93 PHE A C 1
ATOM 724 O O . PHE A 1 93 ? 6.819 -5.164 -9.600 1.00 89.06 93 PHE A O 1
ATOM 731 N N . LEU A 1 94 ? 6.923 -4.232 -7.564 1.00 88.44 94 LEU A N 1
ATOM 732 C CA . LEU A 1 94 ? 8.307 -3.770 -7.696 1.00 88.44 94 LEU A CA 1
ATOM 733 C C . LEU A 1 94 ? 9.334 -4.896 -7.504 1.00 88.44 94 LEU A C 1
ATOM 735 O O . LEU A 1 94 ? 10.444 -4.790 -8.022 1.00 88.44 94 LEU A O 1
ATOM 739 N N . ASP A 1 95 ? 8.965 -5.954 -6.786 1.00 88.56 95 ASP A N 1
ATOM 740 C CA . ASP A 1 95 ? 9.827 -7.098 -6.482 1.00 88.56 95 ASP A CA 1
ATOM 741 C C . ASP A 1 95 ? 9.839 -8.160 -7.597 1.00 88.56 95 ASP A C 1
ATOM 743 O O . ASP A 1 95 ? 10.844 -8.836 -7.795 1.00 88.56 95 ASP A O 1
ATOM 747 N N . GLU A 1 96 ? 8.746 -8.294 -8.357 1.00 78.81 96 GLU A N 1
ATOM 748 C CA . GLU A 1 96 ? 8.584 -9.345 -9.376 1.00 78.81 96 GLU A CA 1
ATOM 749 C C . GLU A 1 96 ? 9.497 -9.211 -10.607 1.00 78.81 96 GLU A C 1
ATOM 751 O O . GLU A 1 96 ? 9.719 -10.200 -11.302 1.00 78.81 96 GLU A O 1
ATOM 756 N N . SER A 1 97 ? 10.004 -8.017 -10.937 1.00 65.06 97 SER A N 1
ATOM 757 C CA . SER A 1 97 ? 10.933 -7.868 -12.069 1.00 65.06 97 SER A CA 1
ATOM 758 C C . SER A 1 97 ? 11.762 -6.592 -11.970 1.00 65.06 97 SER A C 1
ATOM 760 O O . SER A 1 97 ? 11.279 -5.486 -12.227 1.00 65.06 97 SER A O 1
ATOM 762 N N . SER A 1 98 ? 13.036 -6.810 -11.695 1.00 61.06 98 SER A N 1
ATOM 763 C CA . SER A 1 98 ? 14.058 -5.857 -11.286 1.00 61.06 98 SER A CA 1
ATOM 764 C C . SER A 1 98 ? 14.563 -4.907 -12.370 1.00 61.06 98 SER A C 1
ATOM 766 O O . SER A 1 98 ? 14.785 -3.730 -12.082 1.00 61.06 98 SER A O 1
ATOM 768 N N . PHE A 1 99 ? 14.612 -5.348 -13.630 1.00 56.41 99 PHE A N 1
ATOM 769 C CA . PHE A 1 99 ? 15.038 -4.514 -14.765 1.00 56.41 99 PHE A CA 1
ATOM 770 C C . PHE A 1 99 ? 14.190 -3.253 -14.990 1.00 56.41 99 PHE A C 1
ATOM 772 O O . PHE A 1 99 ? 14.671 -2.294 -15.582 1.00 56.41 99 PHE A O 1
ATOM 779 N N . LEU A 1 100 ? 12.936 -3.242 -14.527 1.00 66.50 100 LEU A N 1
ATOM 780 C CA . LEU A 1 100 ? 12.002 -2.126 -14.721 1.00 66.50 100 LEU A CA 1
ATOM 781 C C . LEU A 1 100 ? 11.596 -1.480 -13.393 1.00 66.50 100 LEU A C 1
ATOM 783 O O . LEU A 1 100 ? 10.689 -0.656 -13.372 1.00 66.50 100 LEU A O 1
ATOM 787 N N . THR A 1 101 ? 12.206 -1.850 -12.265 1.00 73.75 101 THR A N 1
ATOM 788 C CA . THR A 1 101 ? 11.721 -1.447 -10.936 1.00 73.75 101 THR A CA 1
ATOM 789 C C . THR A 1 101 ? 11.711 0.078 -10.722 1.00 73.75 101 THR A C 1
ATOM 791 O O . THR A 1 101 ? 10.673 0.599 -10.299 1.00 73.75 101 THR A O 1
ATOM 794 N N . PRO A 1 102 ? 12.770 0.843 -11.060 1.00 74.94 102 PRO A N 1
ATOM 795 C CA . PRO A 1 102 ? 12.727 2.307 -10.977 1.00 74.94 102 PRO A CA 1
ATOM 796 C C . PRO A 1 102 ? 11.707 2.934 -11.938 1.00 74.94 102 PRO A C 1
ATOM 798 O O . PRO A 1 102 ? 11.012 3.886 -11.587 1.00 74.94 102 PRO A O 1
ATOM 801 N N . GLU A 1 103 ? 11.570 2.374 -13.138 1.00 76.94 103 GLU A N 1
ATOM 802 C CA . GLU A 1 103 ? 10.632 2.852 -14.157 1.00 76.94 103 GLU A CA 1
ATOM 803 C C . GLU A 1 103 ? 9.181 2.601 -13.736 1.00 76.94 103 GLU A C 1
ATOM 805 O O . GLU A 1 103 ? 8.351 3.507 -13.811 1.00 76.94 103 GLU A O 1
ATOM 810 N N . ARG A 1 104 ? 8.884 1.420 -13.186 1.00 80.00 104 ARG A N 1
ATOM 811 C CA . ARG A 1 104 ? 7.592 1.057 -12.587 1.00 80.00 104 ARG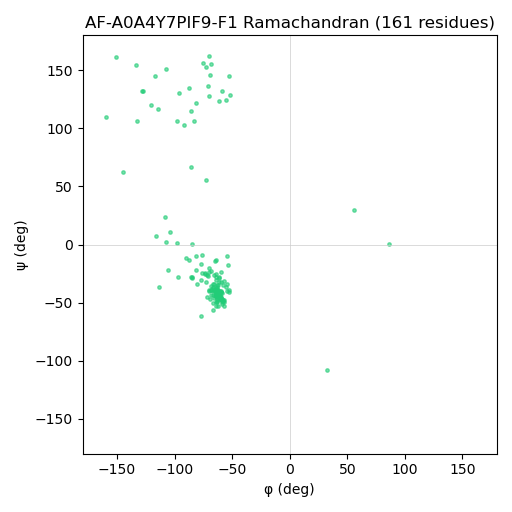 A CA 1
ATOM 812 C C . ARG A 1 104 ? 7.239 1.977 -11.431 1.00 80.00 104 ARG A C 1
ATOM 814 O O . ARG A 1 104 ? 6.112 2.464 -11.375 1.00 80.00 104 ARG A O 1
ATOM 821 N N . LEU A 1 105 ? 8.192 2.252 -10.538 1.00 82.19 105 LEU A N 1
ATOM 822 C CA . LEU A 1 105 ? 7.976 3.204 -9.451 1.00 82.19 105 LEU A CA 1
ATOM 823 C C . LEU A 1 105 ? 7.643 4.591 -10.007 1.00 82.19 105 LEU A C 1
ATOM 825 O O . LEU A 1 105 ? 6.664 5.202 -9.581 1.00 82.19 105 LEU A O 1
ATOM 829 N N . SER A 1 106 ? 8.390 5.058 -11.009 1.00 82.06 106 SER A N 1
ATOM 830 C CA . SER A 1 106 ? 8.099 6.339 -11.650 1.00 82.06 106 SER A CA 1
ATOM 831 C C . SER A 1 106 ? 6.729 6.341 -12.339 1.00 82.06 106 SER A C 1
ATOM 833 O O . SER A 1 106 ? 6.006 7.319 -12.227 1.00 82.06 106 SER A O 1
ATOM 835 N N . SER A 1 107 ? 6.304 5.245 -12.973 1.00 82.12 107 SER A N 1
ATOM 836 C CA . SER A 1 107 ? 4.978 5.118 -13.593 1.00 82.12 107 SER A CA 1
ATOM 837 C C . SER A 1 107 ? 3.853 5.188 -12.555 1.00 82.12 107 SER A C 1
ATOM 839 O O . SER A 1 107 ? 2.869 5.905 -12.757 1.00 82.12 107 SER A O 1
ATOM 841 N N . ILE A 1 108 ? 4.029 4.539 -11.400 1.00 83.50 108 ILE A N 1
ATOM 842 C CA . ILE A 1 108 ? 3.093 4.655 -10.276 1.00 83.50 108 ILE A CA 1
ATOM 843 C C . ILE A 1 108 ? 3.022 6.114 -9.803 1.00 83.50 108 ILE A C 1
ATOM 845 O O . ILE A 1 108 ? 1.927 6.619 -9.561 1.00 83.50 108 ILE A O 1
ATOM 849 N N . LEU A 1 109 ? 4.157 6.814 -9.694 1.00 84.19 109 LEU A N 1
ATOM 850 C CA . LEU A 1 109 ? 4.245 8.163 -9.118 1.00 84.19 109 LEU A CA 1
ATOM 851 C C . LEU A 1 109 ? 3.949 9.324 -10.086 1.00 84.19 109 LEU A C 1
ATOM 853 O O . LEU A 1 109 ? 3.482 10.369 -9.630 1.00 84.19 109 LEU A O 1
ATOM 857 N N . ASN A 1 110 ? 4.182 9.167 -11.388 1.00 78.19 110 ASN A N 1
ATOM 858 C CA . ASN A 1 110 ? 4.074 10.239 -12.387 1.00 78.19 110 ASN A CA 1
ATOM 859 C C . ASN A 1 110 ? 2.639 10.495 -12.841 1.00 78.19 110 ASN A C 1
ATOM 861 O O . ASN A 1 110 ? 2.320 11.574 -13.340 1.00 78.19 110 ASN A O 1
ATOM 865 N N . GLU A 1 111 ? 1.745 9.522 -12.688 1.00 65.50 111 GLU A N 1
ATOM 866 C CA . GLU A 1 111 ? 0.374 9.737 -13.106 1.00 65.50 111 GLU A CA 1
ATOM 867 C C . GLU A 1 111 ? -0.402 10.477 -12.013 1.00 65.50 111 GLU A C 1
ATOM 869 O O . GLU A 1 111 ? -0.779 9.903 -10.981 1.00 65.50 111 GLU A O 1
ATOM 874 N N . ASN A 1 112 ? -0.666 11.758 -12.266 1.00 57.84 112 ASN A N 1
ATOM 875 C CA . ASN A 1 112 ? -1.480 12.612 -11.411 1.00 57.84 112 ASN A CA 1
ATOM 876 C C . ASN A 1 112 ? -2.888 12.033 -11.259 1.00 57.84 112 ASN A C 1
ATOM 878 O O . ASN A 1 112 ? -3.544 11.645 -12.228 1.00 57.84 112 ASN A O 1
ATOM 882 N N . VAL A 1 113 ? -3.360 11.977 -10.022 1.00 55.31 113 VAL A N 1
ATOM 883 C CA . VAL A 1 113 ? -4.777 11.794 -9.724 1.00 55.31 113 VAL A CA 1
ATOM 884 C C . VAL A 1 113 ? -5.356 13.196 -9.765 1.00 55.31 113 VAL A C 1
ATOM 886 O O . VAL A 1 113 ? -4.947 14.057 -8.988 1.00 55.31 113 VAL A O 1
ATOM 889 N N . THR A 1 114 ? -6.252 13.477 -10.709 1.00 52.09 114 THR A N 1
ATOM 890 C CA . THR A 1 114 ? -6.968 14.752 -10.674 1.00 52.09 114 THR A CA 1
ATOM 891 C C . THR A 1 114 ? -7.759 14.781 -9.369 1.00 52.09 114 THR A C 1
ATOM 893 O O . THR A 1 114 ? -8.542 13.868 -9.097 1.00 52.09 114 THR A O 1
ATOM 896 N N . ALA A 1 115 ? -7.537 15.803 -8.538 1.00 50.19 115 ALA A N 1
ATOM 897 C CA . ALA A 1 115 ? -8.148 15.947 -7.210 1.00 50.19 115 ALA A CA 1
ATOM 898 C C . ALA A 1 115 ? -9.690 15.844 -7.219 1.00 50.19 115 ALA A C 1
ATOM 900 O O . ALA A 1 115 ? -10.314 15.575 -6.201 1.00 50.19 115 ALA A O 1
ATOM 901 N N . SER A 1 116 ? -10.320 16.007 -8.383 1.00 44.88 116 SER A N 1
ATOM 902 C CA . SER A 1 116 ? -11.757 15.817 -8.590 1.00 44.88 116 SER A CA 1
ATOM 903 C C . SER A 1 116 ? -12.220 14.353 -8.501 1.00 44.88 116 SER A C 1
ATOM 905 O O . SER A 1 116 ? -13.389 14.114 -8.215 1.00 44.88 116 SER A O 1
ATOM 907 N N . SER A 1 117 ? -11.340 13.370 -8.728 1.00 51.12 117 SER A N 1
ATOM 908 C CA . SER A 1 117 ? -11.686 11.935 -8.723 1.00 51.12 117 SER A CA 1
ATOM 909 C C . SER A 1 117 ? -11.639 11.289 -7.331 1.00 51.12 117 SER A C 1
ATOM 911 O O . SER A 1 117 ? -12.402 10.362 -7.057 1.00 51.12 117 SER A O 1
ATOM 913 N N . SER A 1 118 ? -10.810 11.813 -6.422 1.00 53.41 118 SER A N 1
ATOM 914 C CA . SER A 1 118 ? -10.635 11.278 -5.063 1.00 53.41 118 SER A CA 1
ATOM 915 C C . SER A 1 118 ? -11.846 11.519 -4.156 1.00 53.41 118 SER A C 1
ATOM 917 O O . SER A 1 118 ? -12.101 10.724 -3.256 1.00 53.41 118 SER A O 1
ATOM 919 N N . HIS A 1 119 ? -12.635 12.570 -4.408 1.00 56.16 119 HIS A N 1
ATOM 920 C CA . HIS A 1 119 ? -13.863 12.840 -3.652 1.00 56.16 119 HIS A CA 1
ATOM 921 C C . HIS A 1 119 ? -15.023 11.893 -4.001 1.00 56.16 119 HIS A C 1
ATOM 923 O O . HIS A 1 119 ? -15.916 11.711 -3.177 1.00 56.16 119 HIS A O 1
ATOM 929 N N . MET A 1 120 ? -15.028 11.297 -5.199 1.00 69.12 120 MET A N 1
ATOM 930 C CA . MET A 1 120 ? -16.097 10.389 -5.643 1.00 69.12 120 MET A CA 1
ATOM 931 C C . MET A 1 120 ? -15.757 8.911 -5.438 1.00 69.12 120 MET A C 1
ATOM 933 O O . MET A 1 120 ? -16.668 8.106 -5.258 1.00 69.12 120 MET A O 1
ATOM 937 N N . ASN A 1 121 ? -14.471 8.548 -5.449 1.00 79.25 121 ASN A N 1
ATOM 938 C CA . ASN A 1 121 ? -14.028 7.173 -5.247 1.00 79.25 121 ASN A CA 1
ATOM 939 C C . ASN A 1 121 ? -12.870 7.110 -4.229 1.00 79.25 121 ASN A C 1
ATOM 941 O O . ASN A 1 121 ? -11.733 7.433 -4.588 1.00 79.25 121 ASN A O 1
ATOM 945 N N . PRO A 1 122 ? -13.112 6.637 -2.988 1.00 8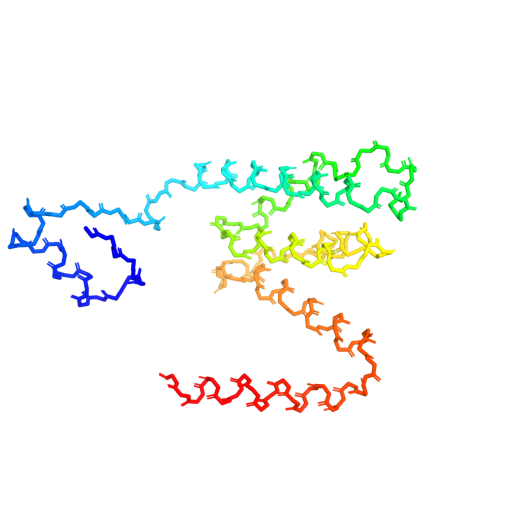1.12 122 PRO A N 1
ATOM 946 C CA . PRO A 1 122 ? -12.061 6.500 -1.976 1.00 81.12 122 PRO A CA 1
ATOM 947 C C . PRO A 1 122 ? -10.987 5.466 -2.357 1.00 81.12 122 PRO A C 1
ATOM 949 O O . PRO A 1 122 ? -9.916 5.446 -1.756 1.00 81.12 122 PRO A O 1
ATOM 952 N N . TYR A 1 123 ? -11.248 4.627 -3.365 1.00 86.81 123 TYR A N 1
ATOM 953 C CA . TYR A 1 123 ? -10.334 3.602 -3.867 1.00 86.81 123 TYR A CA 1
ATOM 954 C C . TYR A 1 123 ? -9.667 3.980 -5.194 1.00 86.81 123 TYR A C 1
ATOM 956 O O . TYR A 1 123 ? -8.980 3.145 -5.773 1.00 86.81 123 TYR A O 1
ATOM 964 N N . ALA A 1 124 ? -9.786 5.229 -5.661 1.00 87.75 124 ALA A N 1
ATOM 965 C CA . ALA A 1 124 ? -9.258 5.651 -6.963 1.00 87.75 124 ALA A CA 1
ATOM 966 C C . ALA A 1 124 ? -7.767 5.314 -7.162 1.00 87.75 124 ALA A C 1
ATOM 968 O O . ALA A 1 124 ? -7.369 4.849 -8.229 1.00 87.75 124 ALA A O 1
ATOM 969 N N . ASN A 1 125 ? -6.941 5.495 -6.125 1.00 88.75 125 ASN A N 1
ATOM 970 C CA . ASN A 1 125 ? -5.517 5.146 -6.177 1.00 88.75 125 ASN A CA 1
ATOM 971 C C . ASN A 1 125 ? -5.289 3.635 -6.290 1.00 88.75 125 ASN A C 1
ATOM 973 O O . ASN A 1 125 ? -4.376 3.203 -6.990 1.00 88.75 125 ASN A O 1
ATOM 977 N N . LEU A 1 126 ? -6.113 2.834 -5.612 1.00 91.00 126 LEU A N 1
ATOM 978 C CA . LEU A 1 126 ? -6.027 1.378 -5.642 1.00 91.00 126 LEU A CA 1
ATOM 979 C C . LEU A 1 126 ? -6.492 0.822 -6.993 1.00 91.00 126 LEU A C 1
ATOM 981 O O . LEU A 1 126 ? -5.793 -0.002 -7.577 1.00 91.00 126 LEU A O 1
ATOM 985 N N . ASP A 1 127 ? -7.612 1.321 -7.519 1.00 89.31 127 ASP A N 1
ATOM 986 C CA . ASP A 1 127 ? -8.125 0.950 -8.843 1.00 89.31 127 ASP A CA 1
ATOM 987 C C . ASP A 1 127 ? -7.095 1.260 -9.930 1.00 89.31 127 ASP A C 1
ATOM 989 O O . ASP A 1 127 ? -6.837 0.444 -10.817 1.00 89.31 127 ASP A O 1
ATOM 993 N N . LYS A 1 128 ? -6.449 2.423 -9.818 1.00 88.19 128 LYS A N 1
ATOM 994 C CA . LYS A 1 128 ? -5.375 2.839 -10.715 1.00 88.19 128 LYS A CA 1
ATOM 995 C C . LYS A 1 128 ? -4.161 1.922 -10.627 1.00 88.19 128 LYS A C 1
ATOM 997 O O . LYS A 1 128 ? -3.668 1.486 -11.662 1.00 88.19 128 LYS A O 1
ATOM 1002 N N . LEU A 1 129 ? -3.708 1.601 -9.414 1.00 90.25 129 LEU A N 1
ATOM 1003 C CA . LEU A 1 129 ? -2.600 0.669 -9.211 1.00 90.25 129 LEU A CA 1
ATOM 1004 C C . LEU A 1 129 ? -2.905 -0.687 -9.857 1.00 90.25 129 LEU A C 1
ATOM 1006 O O . LEU A 1 129 ? -2.083 -1.207 -10.608 1.00 90.25 129 LEU A O 1
ATOM 1010 N N . TYR A 1 130 ? -4.095 -1.243 -9.617 1.00 89.62 130 TYR A N 1
ATOM 1011 C CA . TYR A 1 130 ? -4.487 -2.508 -10.234 1.00 89.62 130 TYR A CA 1
ATOM 1012 C C . TYR A 1 130 ? -4.553 -2.418 -11.753 1.00 89.62 130 TYR A C 1
ATOM 1014 O O . TYR A 1 130 ? -4.055 -3.318 -12.424 1.00 89.62 130 TYR A O 1
ATOM 1022 N N . TYR A 1 131 ? -5.108 -1.339 -12.302 1.00 87.12 131 TYR A N 1
ATOM 1023 C CA . TYR A 1 131 ? -5.125 -1.131 -13.745 1.00 87.12 131 TYR A CA 1
ATOM 1024 C C . TYR A 1 131 ? -3.709 -1.108 -14.335 1.00 87.12 131 TYR A C 1
ATOM 1026 O O . TYR A 1 131 ? -3.454 -1.813 -15.307 1.00 87.12 131 TYR A O 1
ATOM 1034 N N . GLN A 1 132 ? -2.781 -0.360 -13.729 1.00 85.62 132 GLN A N 1
ATOM 1035 C CA . GLN A 1 132 ? -1.391 -0.274 -14.191 1.00 85.62 132 GLN A CA 1
ATOM 1036 C C . GLN A 1 132 ? -0.698 -1.640 -14.169 1.00 85.62 132 GLN A C 1
ATOM 1038 O O . GLN A 1 132 ? -0.034 -2.012 -15.134 1.00 85.62 132 GLN A O 1
ATOM 1043 N N . ILE A 1 133 ? -0.883 -2.407 -13.093 1.00 86.00 133 ILE A N 1
ATOM 1044 C CA . ILE A 1 133 ? -0.307 -3.750 -12.972 1.00 86.00 133 ILE A CA 1
ATOM 1045 C C . ILE A 1 133 ? -0.893 -4.684 -14.033 1.00 86.00 133 ILE A C 1
ATOM 1047 O O . ILE A 1 133 ? -0.147 -5.401 -14.698 1.00 86.00 133 ILE A O 1
ATOM 1051 N N . LEU A 1 134 ? -2.214 -4.660 -14.227 1.00 85.06 134 LEU A N 1
ATOM 1052 C CA . LEU A 1 134 ? -2.885 -5.504 -15.214 1.00 85.06 134 LEU A CA 1
ATOM 1053 C C . LEU A 1 134 ? -2.484 -5.139 -16.648 1.00 85.06 134 LEU A C 1
ATOM 1055 O O . LEU A 1 134 ? -2.157 -6.037 -17.419 1.00 85.06 134 LEU A O 1
ATOM 1059 N N . ASP A 1 135 ? -2.462 -3.853 -17.008 1.00 84.00 135 ASP A N 1
ATOM 1060 C CA . ASP A 1 135 ? -2.025 -3.400 -18.336 1.00 84.00 135 ASP A CA 1
ATOM 1061 C C . ASP A 1 135 ? -0.556 -3.767 -18.589 1.00 84.00 135 ASP A C 1
ATOM 1063 O O . ASP A 1 135 ? -0.228 -4.308 -19.648 1.00 84.00 135 ASP A O 1
ATOM 1067 N N . PHE A 1 136 ? 0.312 -3.587 -17.587 1.00 81.69 136 PHE A N 1
ATOM 1068 C CA . PHE A 1 136 ? 1.704 -4.017 -17.667 1.00 81.69 136 PHE A CA 1
ATOM 1069 C C . PHE A 1 136 ? 1.814 -5.528 -17.921 1.00 81.69 136 PHE A C 1
ATOM 1071 O O . PHE A 1 136 ? 2.490 -5.950 -18.859 1.00 81.69 136 PHE A O 1
ATOM 1078 N N . MET A 1 137 ? 1.133 -6.350 -17.118 1.00 79.38 137 MET A N 1
ATOM 1079 C CA . MET A 1 137 ? 1.180 -7.811 -17.243 1.00 79.38 137 MET A CA 1
ATOM 1080 C C . MET A 1 137 ? 0.610 -8.301 -18.579 1.00 79.38 137 MET A C 1
ATOM 1082 O O . MET A 1 137 ? 1.150 -9.239 -19.164 1.00 79.38 137 MET A O 1
ATOM 1086 N N . LEU A 1 138 ? -0.440 -7.653 -19.092 1.00 81.25 138 LEU A N 1
ATOM 1087 C CA . LEU A 1 138 ? -1.009 -7.966 -20.404 1.00 81.25 138 LEU A CA 1
ATOM 1088 C C . LEU A 1 138 ? -0.013 -7.698 -21.539 1.00 81.25 138 LEU A C 1
ATOM 1090 O O . LEU A 1 138 ? 0.048 -8.482 -22.482 1.00 81.25 138 LEU A O 1
ATOM 1094 N N . ARG A 1 139 ? 0.773 -6.619 -21.450 1.00 79.88 139 ARG A N 1
ATOM 1095 C CA . ARG A 1 139 ? 1.767 -6.251 -22.475 1.00 79.88 139 ARG A CA 1
ATOM 1096 C C . ARG A 1 139 ? 3.072 -7.034 -22.367 1.00 79.88 139 ARG A C 1
ATOM 1098 O O . ARG A 1 139 ? 3.703 -7.289 -23.387 1.00 79.88 139 ARG A O 1
ATOM 1105 N N . ALA A 1 140 ? 3.491 -7.370 -21.150 1.00 77.38 140 ALA A N 1
ATOM 1106 C CA . ALA A 1 140 ? 4.751 -8.062 -20.881 1.00 77.38 140 ALA A CA 1
ATOM 1107 C C . ALA A 1 140 ? 4.632 -9.597 -20.938 1.00 77.38 140 ALA A C 1
ATOM 1109 O O . ALA A 1 140 ? 5.646 -10.294 -20.931 1.00 77.38 140 ALA A O 1
ATOM 1110 N N . GLY A 1 141 ? 3.409 -10.134 -20.951 1.00 72.25 141 GLY A N 1
ATOM 1111 C CA . GLY A 1 141 ? 3.156 -11.571 -20.937 1.00 72.25 141 GLY A CA 1
ATOM 1112 C C . GLY A 1 141 ? 3.587 -12.291 -22.226 1.00 72.25 141 GLY A C 1
ATOM 1113 O O . GLY A 1 141 ? 3.612 -11.696 -23.301 1.00 72.25 141 GLY A O 1
ATOM 1114 N N . PRO A 1 142 ? 3.875 -13.606 -22.158 1.00 75.19 142 PRO A N 1
ATOM 1115 C CA . PRO A 1 142 ? 4.305 -14.389 -23.321 1.00 75.19 142 PRO A CA 1
ATOM 1116 C C . PRO A 1 142 ? 3.160 -14.749 -24.286 1.00 75.19 142 PRO A C 1
ATOM 1118 O O . PRO A 1 142 ? 3.411 -15.284 -25.363 1.00 75.19 142 PRO A O 1
ATOM 1121 N N . HIS A 1 143 ? 1.907 -14.494 -23.898 1.00 78.94 143 HIS A N 1
ATOM 1122 C CA . HIS A 1 143 ? 0.713 -14.810 -24.683 1.00 78.94 143 HIS A CA 1
ATOM 1123 C C . HIS A 1 143 ? 0.093 -13.529 -25.254 1.00 78.94 143 HIS A C 1
ATOM 1125 O O . HIS A 1 143 ? 0.177 -12.486 -24.604 1.00 78.94 143 HIS A O 1
ATOM 1131 N N . PRO A 1 144 ? -0.595 -13.600 -26.411 1.00 83.88 144 PRO A N 1
ATOM 1132 C CA . PRO A 1 144 ? -1.333 -12.464 -26.953 1.00 83.88 144 PRO A CA 1
ATOM 1133 C C . PRO A 1 144 ? -2.296 -11.859 -25.926 1.00 83.88 144 PRO A C 1
ATOM 1135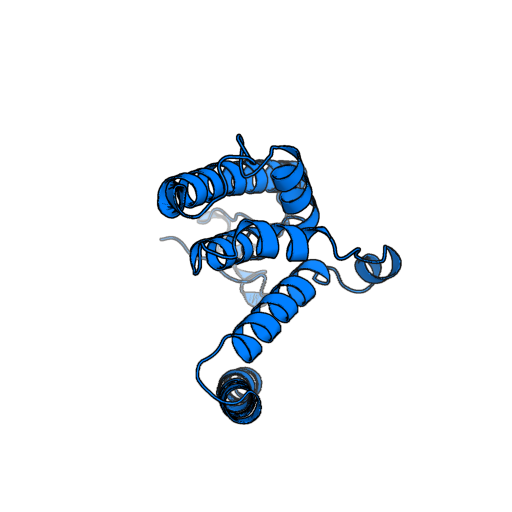 O O . PRO A 1 144 ? -2.897 -12.579 -25.118 1.00 83.88 144 PRO A O 1
ATOM 1138 N N . ILE A 1 145 ? -2.460 -10.537 -25.981 1.00 82.44 145 ILE A N 1
ATOM 1139 C CA . ILE A 1 145 ? -3.291 -9.771 -25.042 1.00 82.44 145 ILE A CA 1
ATOM 1140 C C . ILE A 1 145 ? -4.714 -10.337 -24.997 1.00 82.44 145 ILE A C 1
ATOM 1142 O O . ILE A 1 145 ? -5.285 -10.463 -23.915 1.00 82.44 145 ILE A O 1
ATOM 1146 N N . GLU A 1 146 ? -5.272 -10.740 -26.141 1.00 86.12 146 GLU A N 1
ATOM 1147 C CA . GLU A 1 146 ? -6.628 -11.284 -26.247 1.00 86.12 146 GLU A CA 1
ATOM 1148 C C . GLU A 1 146 ? -6.791 -12.586 -25.453 1.00 86.12 146 GLU A C 1
ATOM 1150 O O . GLU A 1 146 ? -7.804 -12.780 -24.780 1.00 86.12 146 GLU A O 1
ATOM 1155 N N . VAL A 1 147 ? -5.781 -13.459 -25.496 1.00 84.00 147 VAL A N 1
A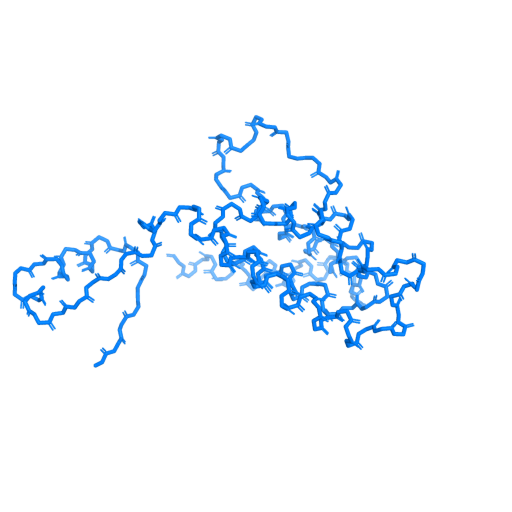TOM 1156 C CA . VAL A 1 147 ? -5.789 -14.752 -24.796 1.00 84.00 147 VAL A CA 1
ATOM 1157 C C . VAL A 1 147 ? -5.703 -14.533 -23.289 1.00 84.00 147 VAL A C 1
ATOM 1159 O O . VAL A 1 147 ? -6.490 -15.097 -22.526 1.00 84.00 147 VAL A O 1
ATOM 1162 N N . THR A 1 148 ? -4.783 -13.673 -22.852 1.00 81.44 148 THR A N 1
ATOM 1163 C CA . THR A 1 148 ? -4.611 -13.349 -21.430 1.00 81.44 148 THR A CA 1
ATOM 1164 C C . THR A 1 148 ? -5.845 -12.631 -20.873 1.00 81.44 148 THR A C 1
ATOM 1166 O O . THR A 1 148 ? -6.303 -12.948 -19.772 1.00 81.44 148 THR A O 1
ATOM 1169 N N . ALA A 1 149 ? -6.445 -11.726 -21.652 1.00 83.31 149 ALA A N 1
ATOM 1170 C CA . ALA A 1 149 ? -7.674 -11.030 -21.285 1.00 83.31 149 ALA A CA 1
ATOM 1171 C C . ALA A 1 149 ? -8.880 -11.979 -21.178 1.00 83.31 149 ALA A C 1
ATOM 1173 O O . ALA A 1 149 ? -9.681 -11.829 -20.250 1.00 83.31 149 ALA A O 1
ATOM 1174 N N . ASP A 1 150 ? -9.013 -12.969 -22.071 1.00 87.62 150 ASP A N 1
ATOM 1175 C CA . ASP A 1 150 ? -10.081 -13.976 -21.975 1.00 87.62 150 ASP A CA 1
ATOM 1176 C C . ASP A 1 150 ? -9.930 -14.831 -20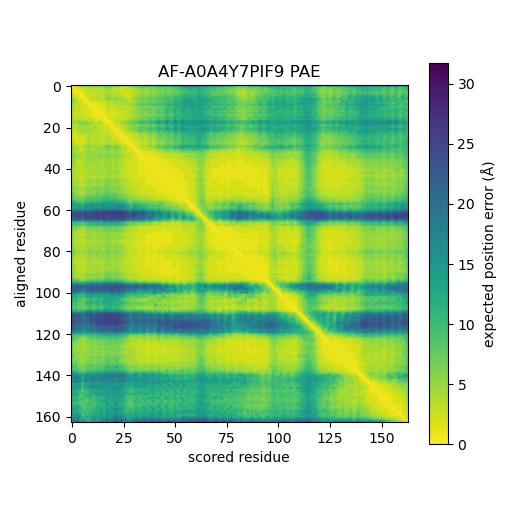.711 1.00 87.62 150 ASP A C 1
ATOM 1178 O O . ASP A 1 150 ? -10.897 -15.013 -19.966 1.00 87.62 150 ASP A O 1
ATOM 1182 N N . MET A 1 151 ? -8.709 -15.285 -20.402 1.00 84.44 151 MET A N 1
ATOM 1183 C CA . MET A 1 151 ? -8.444 -16.030 -19.166 1.00 84.44 151 MET A CA 1
ATOM 1184 C C . MET A 1 151 ? -8.783 -15.207 -17.921 1.00 84.44 151 MET A C 1
ATOM 1186 O O . MET A 1 151 ? -9.492 -15.694 -17.037 1.00 84.44 151 MET A O 1
ATOM 1190 N N . PHE A 1 152 ? -8.333 -13.950 -17.868 1.00 83.75 152 PHE A N 1
ATOM 1191 C CA . PHE A 1 152 ? -8.642 -13.053 -16.757 1.00 83.75 152 PHE A CA 1
ATOM 1192 C C . PHE A 1 152 ? -10.155 -12.873 -16.591 1.00 83.75 152 PHE A C 1
ATOM 1194 O O . PHE A 1 152 ? -10.681 -13.040 -15.488 1.00 83.75 152 PHE A O 1
ATOM 1201 N N . ARG A 1 153 ? -10.877 -12.607 -17.690 1.00 86.31 153 ARG A N 1
ATOM 1202 C CA . ARG A 1 153 ? -12.337 -12.440 -17.671 1.00 86.31 153 ARG A CA 1
ATOM 1203 C C . ARG A 1 153 ? -13.047 -13.700 -17.185 1.00 86.31 153 ARG A C 1
ATOM 1205 O O . ARG A 1 153 ? -13.996 -13.578 -16.417 1.00 86.31 153 ARG A O 1
ATOM 1212 N N . ARG A 1 154 ? -12.601 -14.894 -17.582 1.00 89.75 154 ARG A N 1
ATOM 1213 C CA . ARG A 1 154 ? -13.184 -16.157 -17.099 1.00 89.75 154 ARG A CA 1
ATOM 1214 C C . ARG A 1 154 ? -12.983 -16.334 -15.600 1.00 89.75 154 ARG A C 1
ATOM 1216 O O . ARG A 1 154 ? -13.951 -16.617 -14.899 1.00 89.75 154 ARG A O 1
ATOM 1223 N N . VAL A 1 155 ? -11.762 -16.147 -15.100 1.00 88.75 155 VAL A N 1
ATOM 1224 C CA . VAL A 1 155 ? -11.451 -16.349 -13.675 1.00 88.75 155 VAL A CA 1
ATOM 1225 C C . VAL A 1 155 ? -12.176 -15.315 -12.816 1.00 88.75 155 VAL A C 1
ATOM 1227 O O . VAL A 1 155 ? -12.963 -15.673 -11.940 1.00 88.75 155 VAL A O 1
ATOM 1230 N N . VAL A 1 156 ? -11.967 -14.029 -13.097 1.00 86.69 156 VAL A N 1
ATOM 1231 C CA . VAL A 1 156 ? -12.530 -12.934 -12.294 1.00 86.69 156 VAL A CA 1
ATOM 1232 C C . VAL A 1 156 ? -14.042 -12.849 -12.478 1.00 86.69 156 VAL A C 1
ATOM 1234 O O . VAL A 1 156 ? -14.763 -12.666 -11.501 1.00 86.69 156 VAL A O 1
ATOM 1237 N N . GLY A 1 157 ? -14.539 -13.053 -13.700 1.00 86.19 157 GLY A N 1
ATOM 1238 C CA . GLY A 1 157 ? -15.973 -13.097 -13.982 1.00 86.19 157 GLY A CA 1
ATOM 1239 C C . GLY A 1 157 ? -16.681 -14.206 -13.208 1.00 86.19 157 GLY A C 1
ATOM 1240 O O . GLY A 1 157 ? -17.745 -13.962 -12.649 1.00 86.19 157 GLY A O 1
ATOM 1241 N N . THR A 1 158 ? -16.064 -15.386 -13.085 1.00 90.75 158 THR A N 1
ATOM 1242 C CA . THR A 1 158 ? -16.625 -16.477 -12.270 1.00 90.75 158 THR A CA 1
ATOM 1243 C C . THR A 1 158 ? -16.663 -16.102 -10.787 1.00 90.75 158 THR A C 1
ATOM 1245 O O . THR A 1 158 ? -17.680 -16.310 -10.134 1.00 90.75 158 THR A O 1
ATOM 1248 N N . ILE A 1 159 ? -15.596 -15.498 -10.249 1.00 87.06 159 ILE A N 1
ATOM 1249 C CA . ILE A 1 159 ? -15.547 -15.065 -8.840 1.00 87.06 159 ILE A CA 1
ATOM 1250 C C . ILE A 1 159 ? -16.618 -14.007 -8.549 1.00 87.06 159 ILE A C 1
ATOM 1252 O O . ILE A 1 159 ? -17.282 -14.077 -7.517 1.00 87.06 159 ILE A O 1
ATOM 1256 N N . LEU A 1 160 ? -16.795 -13.040 -9.453 1.00 82.50 160 LEU A N 1
ATOM 1257 C CA . LEU A 1 160 ? -17.812 -11.998 -9.315 1.00 82.50 160 LEU A CA 1
ATOM 1258 C C . LEU A 1 160 ? -19.234 -12.558 -9.401 1.00 82.50 160 LEU A C 1
ATOM 1260 O O . LEU A 1 160 ? -20.112 -12.051 -8.717 1.00 82.50 160 LEU A O 1
ATOM 1264 N N . PHE A 1 161 ? -19.458 -13.597 -10.206 1.00 86.12 161 PHE A N 1
ATOM 1265 C CA . PHE A 1 161 ? -20.767 -14.239 -10.337 1.00 86.12 161 PHE A CA 1
ATOM 1266 C C . PHE A 1 161 ? -21.151 -15.091 -9.115 1.00 86.12 161 PHE A C 1
ATOM 1268 O O . PHE A 1 161 ? -22.329 -15.304 -8.853 1.00 86.12 161 PHE A O 1
ATOM 1275 N N . LEU A 1 162 ? -20.164 -15.591 -8.367 1.00 76.25 162 LEU A N 1
ATOM 1276 C CA . LEU A 1 162 ? -20.370 -16.412 -7.167 1.00 76.25 162 LEU A CA 1
ATOM 1277 C C . LEU A 1 162 ? -20.602 -15.592 -5.885 1.00 76.25 162 LEU A C 1
ATOM 1279 O O . LEU A 1 162 ? -20.729 -16.182 -4.810 1.00 76.25 162 LEU A O 1
ATOM 1283 N N . ARG A 1 163 ? -20.608 -14.261 -5.976 1.00 53.75 163 ARG A N 1
ATOM 1284 C CA . ARG A 1 163 ? -20.715 -13.338 -4.843 1.00 53.75 163 ARG A CA 1
ATOM 1285 C C . ARG A 1 163 ? -22.075 -12.658 -4.803 1.00 53.75 163 ARG A C 1
ATOM 1287 O O . ARG A 1 163 ? -22.552 -12.442 -3.668 1.00 53.75 163 ARG A O 1
#

Sequence (163 aa):
FFVTSRPEKDLRSKFLSDSVSSGTRTLILHDIDLGIVQKDIKLFLQARLTEVAARHRDEIPQTSSKWPTAAEIDALTERAGGLFIFASTVVGFLDESSFLTPERLSSILNENVTASSSHMNPYANLDKLYYQILDFMLRAGPHPIEVTADMFRRVVGTILFLR

Secondary structure (DSSP, 8-state):
--------HHHHHHHHSHHHHTT-----GGGS-HHHHHHHHHHHHHHHHHHHHHHTTTTS-TTSTTSSPHHHHHHHHHHHTT-HHHHHHHHHHHHS-GGGHHHHHHHHHHS---HHHHTT-TTHHHHHHHHHHHHHHHHHSSS-HHHHHHHHHHHHHHHHHT-

Radius of gyration: 19.59 Å; Cα contacts (8 Å, |Δi|>4): 87; chains: 1; bounding box: 49×34×56 Å

Solvent-accessible surface area (backbone atoms only — not comparable to full-atom values): 9703 Å² total; per-residue (Å²): 139,89,87,86,78,76,94,43,68,72,55,54,51,50,56,67,31,73,91,37,35,80,80,50,86,89,80,66,80,87,74,53,58,59,70,58,45,36,52,52,46,35,52,50,50,54,54,53,44,46,53,43,39,64,74,33,49,94,53,46,63,73,89,53,80,56,61,75,40,72,67,57,47,50,52,51,33,58,59,25,71,64,38,62,67,43,53,54,48,51,51,50,64,44,57,77,46,45,85,45,26,72,58,52,51,46,58,68,68,67,61,78,74,60,77,78,51,54,80,78,33,92,52,48,58,51,56,47,51,52,50,52,53,50,55,49,49,43,71,72,43,98,54,60,50,69,60,54,49,50,52,49,48,54,55,53,49,50,56,61,71,75,106

Foldseek 3Di:
DDDDDDCDVVVVVVCVDPVNVVPDDDDDLVPPDLVVLLVVLLVVLVVLQVVLCVVLVVQPDCVCVDPPDSVLSNQQSVLCSSPSVSSVLLSVLLNPDNNCNVVSSCVLRVDDDDPVVCVVDVCPSVVVSVVSSLVVCLVPPPDHSVVVVVVCCVVVVVVVVVD